Protein AF-A0A0R0AV85-F1 (afdb_monomer_lite)

Organism: NCBI:txid1236960

Radius of gyration: 13.03 Å; chains: 1; bounding box: 26×31×41 Å

Foldseek 3Di:
DPDPDPPPVLVVLLVVLLVVLLVCCVVPNLDPSSVVSLVVSLVVSCVVPVVCSQVSQQVSQVSCCVSVSDVDRDRDDPDDPD

Sequence (82 aa):
MDAPVLPHRSHHSFQLAGERL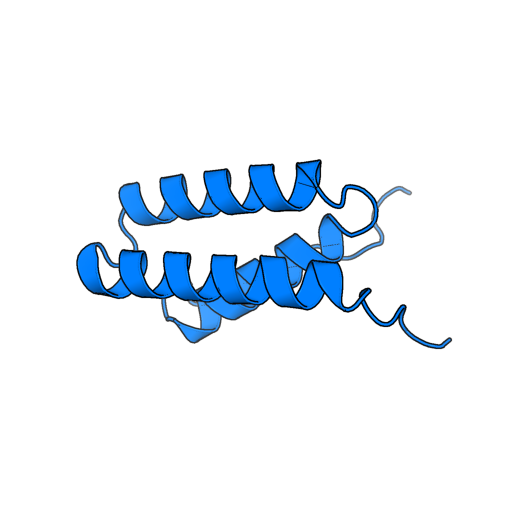RAHYARHQSTAAFWDAYQQIQAELTAEFPELRTELCNRLAVLAQGLGAVEQAQLLDPLEIS

pLDDT: mean 76.81, std 11.48, range [36.56, 88.69]

Structure (mmCIF, N/CA/C/O backbone):
data_AF-A0A0R0AV85-F1
#
_entry.id   AF-A0A0R0AV85-F1
#
loop_
_atom_site.group_PDB
_atom_site.id
_atom_site.type_symbol
_atom_site.label_atom_id
_atom_site.label_alt_id
_atom_site.label_comp_id
_atom_site.label_asym_id
_atom_site.label_entity_id
_atom_site.label_seq_id
_atom_site.pdbx_PDB_ins_code
_atom_site.Cartn_x
_atom_site.Cartn_y
_atom_site.Cartn_z
_atom_site.occupancy
_atom_site.B_iso_or_equiv
_atom_site.auth_seq_id
_atom_site.auth_comp_id
_atom_site.auth_asym_id
_atom_site.auth_atom_id
_atom_site.pdbx_PDB_model_num
ATOM 1 N N . MET A 1 1 ? -1.254 0.632 -29.011 1.00 36.56 1 MET A N 1
ATOM 2 C CA . MET A 1 1 ? -0.376 0.855 -27.848 1.00 36.56 1 MET A CA 1
ATOM 3 C C . MET A 1 1 ? -0.758 -0.192 -26.830 1.00 36.56 1 MET A C 1
ATOM 5 O O . MET A 1 1 ? -1.827 -0.088 -26.248 1.00 36.56 1 MET A O 1
ATOM 9 N N . ASP A 1 2 ? 0.031 -1.257 -26.755 1.00 40.31 2 ASP A N 1
ATOM 10 C CA . ASP A 1 2 ? -0.127 -2.303 -25.745 1.00 40.31 2 ASP A CA 1
ATOM 11 C C . ASP A 1 2 ? 0.417 -1.720 -24.434 1.00 40.31 2 ASP A C 1
ATOM 13 O O . ASP A 1 2 ? 1.563 -1.264 -24.404 1.00 40.31 2 ASP A O 1
ATOM 17 N N . ALA A 1 3 ? -0.424 -1.591 -23.408 1.00 50.75 3 ALA A N 1
ATOM 18 C CA . ALA A 1 3 ? 0.036 -1.140 -22.098 1.00 50.75 3 ALA A CA 1
ATOM 19 C C . ALA A 1 3 ? 1.069 -2.157 -21.587 1.00 50.75 3 ALA A C 1
ATOM 21 O O . ALA A 1 3 ? 0.803 -3.356 -21.694 1.00 50.75 3 ALA A O 1
ATOM 22 N N . PRO A 1 4 ? 2.233 -1.730 -21.067 1.00 52.84 4 PRO A N 1
ATOM 23 C CA . PRO A 1 4 ? 3.268 -2.658 -20.640 1.00 52.84 4 PRO A CA 1
ATOM 24 C C . PRO A 1 4 ? 2.694 -3.618 -19.594 1.00 52.84 4 PRO A C 1
ATOM 26 O O . PRO A 1 4 ? 2.345 -3.233 -18.479 1.00 52.84 4 PRO A O 1
ATOM 29 N N . VAL A 1 5 ? 2.564 -4.892 -19.969 1.00 59.53 5 VAL A N 1
ATOM 30 C CA . VAL A 1 5 ? 2.179 -5.952 -19.039 1.00 59.53 5 VAL A CA 1
ATOM 31 C C . VAL A 1 5 ? 3.288 -6.044 -18.001 1.00 59.53 5 VAL A C 1
ATOM 33 O O . VAL A 1 5 ? 4.413 -6.433 -18.319 1.00 59.53 5 VAL A O 1
ATOM 36 N N . LEU A 1 6 ? 2.976 -5.653 -16.764 1.00 62.22 6 LEU A N 1
ATOM 37 C CA . LEU A 1 6 ? 3.908 -5.747 -15.645 1.00 62.22 6 LEU A CA 1
ATOM 38 C C . LEU A 1 6 ? 4.540 -7.148 -15.608 1.00 62.22 6 LEU A C 1
ATOM 40 O O . LEU A 1 6 ? 3.813 -8.146 -15.678 1.00 62.22 6 LEU A O 1
ATOM 44 N N . PRO A 1 7 ? 5.868 -7.251 -15.450 1.00 67.88 7 PRO A N 1
ATOM 45 C CA . PRO A 1 7 ? 6.521 -8.539 -15.345 1.00 67.88 7 PRO A CA 1
ATOM 46 C C . PRO A 1 7 ? 5.948 -9.330 -14.162 1.00 67.88 7 PRO A C 1
ATOM 48 O O . PRO A 1 7 ? 5.680 -8.781 -13.090 1.00 67.88 7 PRO A O 1
ATOM 51 N N . HIS A 1 8 ? 5.789 -10.647 -14.339 1.00 69.81 8 HIS A N 1
ATOM 52 C CA . HIS A 1 8 ? 5.183 -11.545 -13.343 1.00 69.81 8 HIS A CA 1
ATOM 53 C C . HIS A 1 8 ? 5.800 -11.410 -11.937 1.00 69.81 8 HIS A C 1
ATOM 55 O O . HIS A 1 8 ? 5.104 -11.560 -10.933 1.00 69.81 8 HIS A O 1
ATOM 61 N N . ARG A 1 9 ? 7.094 -11.072 -11.855 1.00 72.62 9 ARG A N 1
ATOM 62 C CA . ARG A 1 9 ? 7.805 -10.837 -10.591 1.00 72.62 9 ARG A CA 1
ATOM 63 C C . ARG A 1 9 ? 7.271 -9.612 -9.837 1.00 72.62 9 ARG A C 1
ATOM 65 O O . ARG A 1 9 ? 7.019 -9.709 -8.641 1.00 72.62 9 ARG A O 1
ATOM 72 N N . SER A 1 10 ? 7.024 -8.503 -10.532 1.00 75.19 10 SER A N 1
ATOM 73 C CA . SER A 1 10 ? 6.458 -7.282 -9.941 1.00 75.19 10 SER A CA 1
ATOM 74 C C . SER A 1 10 ? 5.024 -7.497 -9.474 1.00 75.19 10 SER A C 1
ATOM 76 O O . SER A 1 10 ? 4.618 -6.949 -8.453 1.00 75.19 10 SER A O 1
ATOM 78 N N . HIS A 1 11 ? 4.266 -8.347 -10.175 1.00 76.81 11 HIS A N 1
ATOM 79 C CA . HIS A 1 11 ? 2.914 -8.715 -9.764 1.00 76.81 11 HIS A CA 1
ATOM 80 C C . HIS A 1 11 ? 2.900 -9.448 -8.416 1.00 76.81 11 HIS A C 1
ATOM 82 O O . HIS A 1 11 ? 2.068 -9.153 -7.561 1.00 76.81 11 HIS A O 1
ATOM 88 N N . HIS A 1 12 ? 3.839 -10.373 -8.208 1.00 81.81 12 HIS A N 1
ATOM 89 C CA . HIS A 1 12 ? 3.947 -11.125 -6.960 1.00 81.81 12 HIS A CA 1
ATOM 90 C C . HIS A 1 12 ? 4.423 -10.250 -5.789 1.00 81.81 12 HIS A C 1
ATOM 92 O O . HIS A 1 12 ? 3.794 -10.266 -4.731 1.00 81.81 12 HIS A O 1
ATOM 98 N N . SER A 1 13 ? 5.468 -9.428 -5.981 1.00 82.44 13 SER A N 1
ATOM 99 C CA . SER A 1 13 ? 5.910 -8.458 -4.960 1.00 82.44 13 SER A CA 1
ATOM 100 C C . SER A 1 13 ? 4.779 -7.492 -4.587 1.00 82.44 13 SER A C 1
ATOM 102 O O . SER A 1 13 ? 4.565 -7.207 -3.410 1.00 82.44 13 SER A O 1
ATOM 104 N N . PHE A 1 14 ? 3.995 -7.046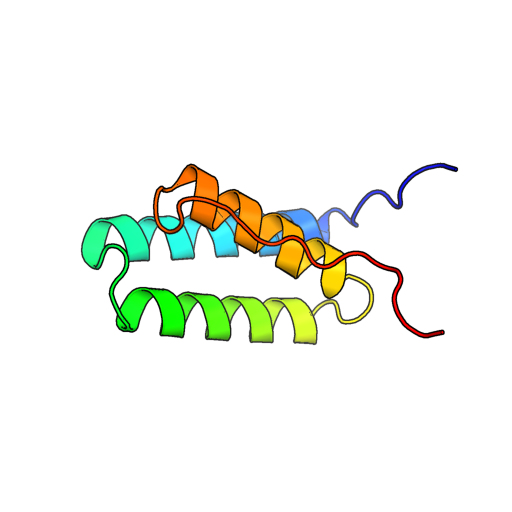 -5.575 1.00 80.75 14 PHE A N 1
ATOM 105 C CA . PHE A 1 14 ? 2.835 -6.189 -5.350 1.00 80.75 14 PHE A CA 1
ATOM 106 C C . PHE A 1 14 ? 1.711 -6.890 -4.569 1.00 80.75 14 PHE A C 1
ATOM 108 O O . PHE A 1 14 ? 1.123 -6.285 -3.675 1.00 80.75 14 PHE A O 1
ATOM 115 N N . GLN A 1 15 ? 1.405 -8.156 -4.870 1.00 83.19 15 GLN A N 1
ATOM 116 C CA . GLN A 1 15 ? 0.389 -8.900 -4.117 1.00 83.19 15 GLN A CA 1
ATOM 117 C C . GLN A 1 15 ? 0.782 -9.070 -2.646 1.00 83.19 15 GLN A C 1
ATOM 119 O O . GLN A 1 15 ? -0.020 -8.744 -1.772 1.00 83.19 15 GLN A O 1
ATOM 124 N N . LEU A 1 16 ? 2.032 -9.453 -2.372 1.00 85.69 16 LEU A N 1
ATOM 125 C CA . LEU A 1 16 ? 2.552 -9.566 -1.004 1.00 85.69 16 LEU A CA 1
ATOM 126 C C . LEU A 1 16 ? 2.504 -8.229 -0.250 1.00 85.69 16 LEU A C 1
ATOM 128 O O . LEU A 1 16 ? 2.130 -8.179 0.924 1.00 85.69 16 LEU A O 1
ATOM 132 N N . ALA A 1 17 ? 2.858 -7.137 -0.928 1.00 84.12 17 ALA A N 1
ATOM 133 C CA . ALA A 1 17 ? 2.744 -5.779 -0.409 1.00 84.12 17 ALA A CA 1
ATOM 134 C C . ALA A 1 17 ? 1.289 -5.411 -0.064 1.00 84.12 17 ALA A C 1
ATOM 136 O O . ALA A 1 17 ? 1.016 -4.913 1.030 1.00 84.12 17 ALA A O 1
ATOM 137 N N . GLY A 1 18 ? 0.343 -5.704 -0.959 1.00 82.56 18 GLY A N 1
ATOM 138 C CA . GLY A 1 18 ? -1.083 -5.466 -0.740 1.00 82.56 18 GLY A CA 1
ATOM 139 C C . GLY A 1 18 ? -1.659 -6.275 0.425 1.00 82.56 18 GLY A C 1
ATOM 140 O O . GLY A 1 18 ? -2.430 -5.740 1.223 1.00 82.56 18 GLY A O 1
ATOM 141 N N . GLU A 1 19 ? -1.262 -7.540 0.574 1.00 85.88 19 GLU A N 1
ATOM 142 C CA . GLU A 1 19 ? -1.669 -8.386 1.704 1.00 85.88 19 GLU A CA 1
ATOM 143 C C . GLU A 1 19 ? -1.139 -7.856 3.039 1.00 85.88 19 GLU A C 1
ATOM 145 O O . GLU A 1 19 ? -1.901 -7.744 4.006 1.00 85.88 19 GLU A O 1
ATOM 150 N N . ARG A 1 20 ? 0.138 -7.453 3.086 1.00 84.62 20 ARG A N 1
ATOM 151 C CA . ARG A 1 20 ? 0.732 -6.799 4.263 1.00 84.62 20 ARG A CA 1
ATOM 152 C C . ARG A 1 20 ? -0.020 -5.523 4.623 1.00 84.62 20 ARG A C 1
ATOM 154 O O . ARG A 1 20 ? -0.412 -5.348 5.776 1.00 84.62 20 ARG A O 1
ATOM 161 N N . LEU A 1 21 ? -0.280 -4.667 3.638 1.00 82.81 21 LEU A N 1
ATOM 162 C CA . LEU A 1 21 ? -0.996 -3.412 3.843 1.00 82.81 21 LEU A CA 1
ATOM 163 C C . LEU A 1 21 ? -2.416 -3.655 4.381 1.00 82.81 21 LEU A C 1
ATOM 165 O O . LEU A 1 21 ? -2.853 -2.987 5.317 1.00 82.81 21 LEU A O 1
ATOM 169 N N . ARG A 1 22 ? -3.121 -4.659 3.849 1.00 83.00 22 ARG A N 1
ATOM 170 C CA . ARG A 1 22 ? -4.466 -5.045 4.295 1.00 83.00 22 ARG A CA 1
ATOM 171 C C . ARG A 1 22 ? -4.476 -5.576 5.729 1.00 83.00 22 ARG A C 1
ATOM 173 O O . ARG A 1 22 ? -5.377 -5.232 6.493 1.00 83.00 22 ARG A O 1
ATOM 180 N N . ALA A 1 23 ? -3.467 -6.356 6.116 1.00 84.69 23 ALA A N 1
ATOM 181 C CA . ALA A 1 23 ? -3.300 -6.817 7.494 1.00 84.69 23 ALA A CA 1
ATOM 182 C C . ALA A 1 23 ? -3.025 -5.652 8.463 1.00 84.69 23 ALA A C 1
ATOM 184 O O . ALA A 1 23 ? -3.595 -5.609 9.555 1.00 84.69 23 ALA A O 1
ATOM 185 N N . HIS A 1 24 ? -2.212 -4.672 8.050 1.00 81.50 24 HIS A N 1
ATOM 186 C CA . HIS A 1 24 ? -1.985 -3.447 8.822 1.00 81.50 24 HIS A CA 1
ATOM 187 C C . HIS A 1 24 ? -3.256 -2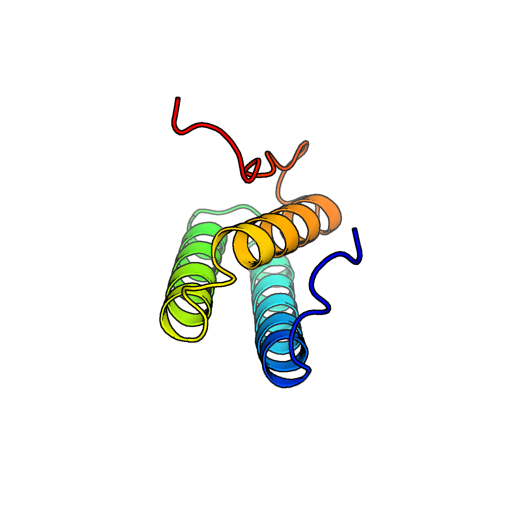.600 8.936 1.00 81.50 24 HIS A C 1
ATOM 189 O O . HIS A 1 24 ? -3.579 -2.147 10.032 1.00 81.50 24 HIS A O 1
ATOM 195 N N . TYR A 1 25 ? -4.020 -2.445 7.853 1.00 80.38 25 TYR A N 1
ATOM 196 C CA . TYR A 1 25 ? -5.283 -1.705 7.865 1.00 80.38 25 TYR A CA 1
ATOM 197 C C . TYR A 1 25 ? -6.327 -2.346 8.784 1.00 80.38 25 TYR A C 1
ATOM 199 O O . TYR A 1 25 ? -6.984 -1.651 9.552 1.00 80.38 25 TYR A O 1
ATOM 207 N N . ALA A 1 26 ? -6.441 -3.676 8.788 1.00 80.69 26 ALA A N 1
ATOM 208 C CA . ALA A 1 26 ? -7.349 -4.379 9.694 1.00 80.69 26 ALA A CA 1
ATOM 209 C C . ALA A 1 26 ? -7.019 -4.139 11.180 1.00 80.69 26 ALA A C 1
ATOM 211 O O . ALA A 1 26 ? -7.903 -4.211 12.031 1.00 80.69 26 ALA A O 1
ATOM 212 N N . ARG A 1 27 ? -5.749 -3.852 11.494 1.00 80.81 27 ARG A N 1
ATOM 213 C CA . ARG A 1 27 ? -5.257 -3.688 12.866 1.00 80.81 27 ARG A CA 1
ATOM 214 C C . ARG A 1 27 ? -5.158 -2.231 13.319 1.00 80.81 27 ARG A C 1
ATOM 216 O O . ARG A 1 27 ? -5.364 -1.952 14.495 1.00 80.81 27 ARG A O 1
ATOM 223 N N . HIS A 1 28 ? -4.830 -1.323 12.404 1.00 75.00 28 HIS A N 1
ATOM 224 C CA . HIS A 1 28 ? -4.510 0.077 12.691 1.00 75.00 28 HIS A CA 1
ATOM 225 C C . HIS A 1 28 ? -5.401 1.078 11.941 1.00 75.00 28 HIS A C 1
ATOM 227 O O . HIS A 1 28 ? -5.329 2.271 12.233 1.00 75.00 28 HIS A O 1
ATOM 233 N N . GLN A 1 29 ? -6.248 0.626 11.010 1.00 77.25 29 GLN A N 1
ATOM 234 C CA . GLN A 1 29 ? -7.100 1.465 10.153 1.00 77.25 29 GLN A CA 1
ATOM 235 C C . GLN A 1 29 ? -6.287 2.564 9.442 1.00 77.25 29 GLN A C 1
ATOM 237 O O . GLN A 1 29 ? -5.112 2.361 9.156 1.00 77.25 29 GLN A O 1
ATOM 242 N N . SER A 1 30 ? -6.876 3.730 9.157 1.00 72.38 30 SER A N 1
ATOM 243 C CA . SER A 1 30 ? -6.204 4.867 8.497 1.00 72.38 30 SER A CA 1
ATOM 244 C C . SER A 1 30 ? -5.375 5.743 9.453 1.00 72.38 30 SER A C 1
ATOM 246 O O . SER A 1 30 ? -5.365 6.969 9.354 1.00 72.38 30 SER A O 1
ATOM 248 N N . THR A 1 31 ? -4.696 5.135 10.427 1.00 79.44 31 THR A N 1
ATOM 249 C CA . THR A 1 31 ? -3.820 5.872 11.355 1.00 79.44 31 THR A CA 1
ATOM 250 C C . THR A 1 31 ? -2.418 6.075 10.775 1.00 79.44 31 THR A C 1
ATOM 252 O O . THR A 1 31 ? -2.041 5.458 9.781 1.00 79.44 31 THR A O 1
ATOM 255 N N . ALA A 1 32 ? -1.606 6.925 11.414 1.00 79.88 32 ALA A N 1
ATOM 256 C CA . ALA A 1 32 ? -0.227 7.195 10.992 1.00 79.88 32 ALA A CA 1
ATOM 257 C C . ALA A 1 32 ? 0.617 5.918 10.793 1.00 79.88 32 ALA A C 1
ATOM 259 O O . ALA A 1 32 ? 1.426 5.861 9.876 1.00 79.88 32 ALA A O 1
ATOM 260 N N . ALA A 1 33 ? 0.375 4.866 11.585 1.00 80.88 33 ALA A N 1
ATOM 261 C CA . ALA A 1 33 ? 1.069 3.583 11.457 1.00 80.88 33 ALA A CA 1
ATOM 262 C C . ALA A 1 33 ? 0.759 2.842 10.141 1.00 80.88 33 ALA A C 1
ATOM 264 O O . ALA A 1 33 ? 1.596 2.098 9.637 1.00 80.88 33 ALA A O 1
ATOM 265 N N . PHE A 1 34 ? -0.435 3.032 9.575 1.00 82.94 34 PHE A N 1
ATOM 266 C CA . PHE A 1 34 ? -0.772 2.496 8.256 1.00 82.94 34 PHE A CA 1
ATOM 267 C C . PHE A 1 34 ? -0.035 3.250 7.150 1.00 82.94 34 PHE A C 1
ATOM 269 O O . PHE A 1 34 ? 0.498 2.627 6.236 1.00 82.94 34 PHE A O 1
ATOM 276 N N . TRP A 1 35 ? 0.030 4.577 7.259 1.00 83.69 35 TRP A N 1
ATOM 277 C CA . TRP A 1 35 ? 0.736 5.414 6.293 1.00 83.69 35 TRP A CA 1
ATOM 278 C C . TRP A 1 35 ? 2.247 5.171 6.304 1.00 83.69 35 TRP A C 1
ATOM 280 O O . TRP A 1 35 ? 2.848 5.115 5.236 1.00 83.69 35 TRP A O 1
ATOM 290 N N . ASP A 1 36 ? 2.833 4.926 7.475 1.00 87.94 36 ASP A N 1
ATOM 291 C CA . ASP A 1 36 ? 4.240 4.535 7.618 1.00 87.94 36 ASP A CA 1
ATOM 292 C C . ASP A 1 36 ? 4.532 3.213 6.883 1.00 87.94 36 ASP A C 1
ATOM 294 O O . ASP A 1 36 ? 5.392 3.156 6.000 1.00 87.94 36 ASP A O 1
ATOM 298 N N . ALA A 1 37 ? 3.712 2.183 7.127 1.00 86.56 37 ALA A N 1
ATOM 299 C CA . ALA A 1 37 ? 3.815 0.905 6.423 1.00 86.56 37 ALA A CA 1
ATOM 300 C C . ALA A 1 37 ? 3.597 1.055 4.904 1.00 86.56 37 ALA A C 1
ATOM 302 O O . ALA A 1 37 ? 4.294 0.421 4.112 1.00 86.56 37 ALA A O 1
ATOM 303 N N . TYR A 1 38 ? 2.659 1.908 4.484 1.00 85.06 38 TYR A N 1
ATOM 304 C CA . T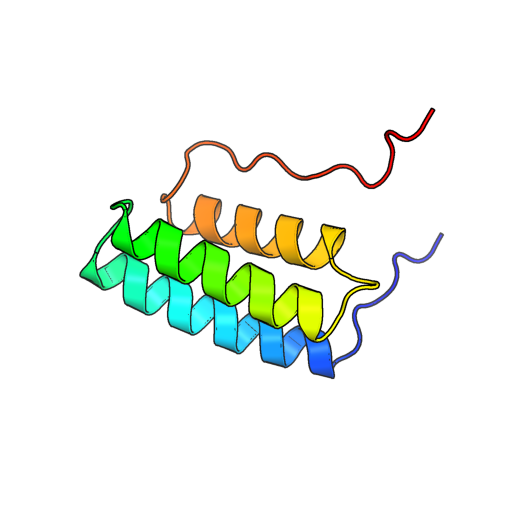YR A 1 38 ? 2.406 2.208 3.075 1.00 85.06 38 TYR A CA 1
ATOM 305 C C . TYR A 1 38 ? 3.629 2.834 2.398 1.00 85.06 38 TYR A C 1
ATOM 307 O O . TYR A 1 38 ? 4.033 2.385 1.325 1.00 85.06 38 TYR A O 1
ATOM 315 N N . GLN A 1 39 ? 4.238 3.847 3.021 1.00 85.31 39 GLN A N 1
ATOM 316 C CA . GLN A 1 39 ? 5.428 4.516 2.493 1.00 85.31 39 GLN A CA 1
ATOM 317 C C . GLN A 1 39 ? 6.630 3.574 2.437 1.00 85.31 39 GLN A C 1
ATOM 319 O O . GLN A 1 39 ? 7.372 3.593 1.456 1.00 85.31 39 GLN A O 1
ATOM 324 N N . GLN A 1 40 ? 6.798 2.714 3.443 1.00 88.69 40 GLN A N 1
ATOM 325 C CA . GLN A 1 40 ? 7.867 1.722 3.460 1.00 88.69 40 GLN A CA 1
ATOM 326 C C . GLN A 1 40 ? 7.712 0.711 2.314 1.00 88.69 40 GLN A C 1
ATOM 328 O O . GLN A 1 40 ? 8.646 0.511 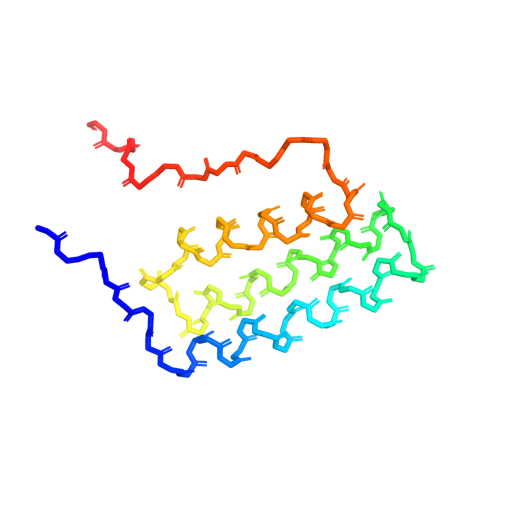1.539 1.00 88.69 40 GLN A O 1
ATOM 333 N N . ILE A 1 41 ? 6.508 0.162 2.132 1.00 86.94 41 ILE A N 1
ATOM 334 C CA . ILE A 1 41 ? 6.182 -0.754 1.030 1.00 86.94 41 ILE A CA 1
ATOM 335 C C . ILE A 1 41 ? 6.381 -0.079 -0.333 1.00 86.94 41 ILE A C 1
ATOM 337 O O . ILE A 1 41 ? 6.923 -0.682 -1.262 1.00 86.94 41 ILE A O 1
ATOM 341 N N . GLN A 1 42 ? 5.953 1.178 -0.465 1.00 84.88 42 GLN A N 1
ATOM 342 C CA . GLN A 1 42 ? 6.162 1.963 -1.676 1.00 84.88 42 GLN A CA 1
ATOM 343 C C . GLN A 1 42 ? 7.661 2.137 -1.950 1.00 84.88 42 GLN A C 1
ATOM 345 O O . GLN A 1 42 ? 8.095 1.915 -3.077 1.00 84.88 42 GLN A O 1
ATOM 350 N N . ALA A 1 43 ? 8.473 2.466 -0.945 1.00 87.44 43 ALA A N 1
ATOM 351 C CA . ALA A 1 43 ? 9.920 2.601 -1.101 1.00 87.44 43 ALA A CA 1
ATOM 352 C C . ALA A 1 43 ? 10.586 1.276 -1.517 1.00 87.44 43 ALA A C 1
ATOM 354 O O . ALA A 1 43 ? 11.403 1.271 -2.433 1.00 87.44 43 ALA A O 1
ATOM 355 N N . GLU A 1 44 ? 10.196 0.148 -0.916 1.00 88.12 44 GLU A N 1
ATOM 356 C CA . GLU A 1 44 ? 10.703 -1.183 -1.279 1.00 88.12 44 GLU A CA 1
ATOM 357 C C . GLU A 1 44 ? 10.372 -1.544 -2.736 1.00 88.12 44 GLU A C 1
ATOM 359 O O . GLU A 1 44 ? 11.255 -1.926 -3.504 1.00 88.12 44 GLU A O 1
ATOM 364 N N . LEU A 1 45 ? 9.113 -1.368 -3.147 1.00 84.62 45 LEU A N 1
ATOM 365 C CA . LEU A 1 45 ? 8.661 -1.676 -4.507 1.00 84.62 45 LEU A CA 1
ATOM 366 C C . LEU A 1 45 ? 9.303 -0.767 -5.558 1.00 84.62 45 LEU A C 1
ATOM 368 O O . LEU A 1 45 ? 9.629 -1.218 -6.653 1.00 84.62 45 LEU A O 1
ATOM 372 N N . THR A 1 46 ? 9.490 0.509 -5.234 1.00 84.50 46 THR A N 1
ATOM 373 C CA . THR A 1 46 ? 10.088 1.488 -6.150 1.00 84.50 46 THR A CA 1
ATOM 374 C C . THR A 1 46 ? 11.609 1.379 -6.224 1.00 84.50 46 THR A C 1
ATOM 376 O O . THR A 1 46 ? 12.185 1.724 -7.253 1.00 84.50 46 THR A O 1
ATOM 379 N N . ALA A 1 47 ? 12.252 0.836 -5.188 1.00 86.19 47 ALA A N 1
ATOM 380 C CA . ALA A 1 47 ? 13.648 0.422 -5.237 1.00 86.19 47 ALA A CA 1
ATOM 381 C C . ALA A 1 47 ? 13.837 -0.886 -6.027 1.00 86.19 47 ALA A C 1
ATOM 383 O O . ALA A 1 47 ? 14.815 -1.005 -6.763 1.00 86.19 47 ALA A O 1
ATOM 384 N N . GLU A 1 48 ? 12.913 -1.851 -5.909 1.00 85.62 48 GLU A N 1
ATOM 385 C CA . GLU A 1 48 ? 12.977 -3.115 -6.664 1.00 85.62 48 GLU A CA 1
ATOM 386 C C . GLU A 1 48 ? 12.628 -2.917 -8.153 1.00 85.62 48 GLU A C 1
ATOM 388 O O . GLU A 1 48 ? 13.246 -3.540 -9.017 1.00 85.62 48 GLU A O 1
ATOM 393 N N . PHE A 1 49 ? 11.683 -2.023 -8.466 1.00 84.12 49 PHE A N 1
ATOM 394 C CA . PHE A 1 49 ? 11.221 -1.747 -9.831 1.00 84.12 49 PHE A CA 1
ATOM 395 C C . PHE A 1 49 ? 11.092 -0.236 -10.101 1.00 84.12 49 PHE A C 1
ATOM 397 O O . PHE A 1 49 ? 9.979 0.300 -10.190 1.00 84.12 49 PHE A O 1
ATOM 404 N N . PRO A 1 50 ? 12.215 0.482 -10.272 1.00 81.44 50 PRO A N 1
ATOM 405 C CA . PRO A 1 50 ? 12.197 1.928 -10.493 1.00 81.44 50 PRO A CA 1
ATOM 406 C C . PRO A 1 50 ? 11.503 2.326 -11.804 1.00 81.44 50 PRO A C 1
ATOM 408 O O . PRO A 1 50 ? 10.880 3.383 -11.873 1.00 81.44 50 PRO A O 1
ATOM 411 N N . GLU A 1 51 ? 11.547 1.468 -12.826 1.00 83.94 51 GLU A N 1
ATOM 412 C CA . GLU A 1 51 ? 10.871 1.682 -14.114 1.00 83.94 51 GLU A CA 1
ATOM 413 C C . GLU A 1 51 ? 9.335 1.613 -14.011 1.00 83.94 51 GLU A C 1
ATOM 415 O O . GLU A 1 51 ? 8.628 2.194 -14.828 1.00 83.94 51 GLU A O 1
ATOM 420 N N . LEU A 1 52 ? 8.815 0.961 -12.964 1.00 81.62 52 LEU A N 1
ATOM 421 C CA . LEU A 1 52 ? 7.382 0.765 -12.719 1.00 81.62 52 LEU A CA 1
ATOM 422 C C . LEU A 1 52 ? 6.871 1.638 -11.572 1.00 81.62 52 LEU A C 1
ATOM 424 O O . LEU A 1 52 ? 5.764 1.423 -11.082 1.00 81.62 52 LEU A O 1
ATOM 428 N N . ARG A 1 53 ? 7.661 2.627 -11.133 1.00 82.06 53 ARG A N 1
ATOM 429 C CA . ARG A 1 53 ? 7.369 3.461 -9.960 1.00 82.06 53 ARG A CA 1
ATOM 430 C C . ARG A 1 53 ? 5.953 4.034 -9.987 1.00 82.06 53 ARG A C 1
ATOM 432 O O . ARG A 1 53 ? 5.202 3.865 -9.032 1.00 82.06 53 ARG A O 1
ATOM 439 N N . THR A 1 54 ? 5.591 4.688 -11.088 1.00 82.81 54 THR A N 1
ATOM 440 C CA . THR A 1 54 ? 4.280 5.326 -11.273 1.00 82.81 54 THR A CA 1
ATOM 441 C C . THR A 1 54 ? 3.152 4.297 -11.235 1.00 82.81 54 THR A C 1
ATOM 443 O O . THR A 1 54 ? 2.179 4.469 -10.506 1.00 82.81 54 THR A O 1
ATOM 446 N N . GLU A 1 55 ? 3.316 3.178 -11.940 1.00 82.81 55 GLU A N 1
ATOM 447 C CA . GLU A 1 55 ? 2.317 2.108 -12.005 1.00 82.81 55 GLU A CA 1
ATOM 448 C C . GLU A 1 55 ? 2.100 1.431 -10.637 1.00 82.81 55 GLU A C 1
ATOM 450 O O . GLU A 1 55 ? 0.968 1.160 -10.232 1.00 82.81 55 GLU A O 1
ATOM 455 N N . LEU A 1 56 ? 3.186 1.199 -9.891 1.00 81.81 56 LEU A N 1
ATOM 456 C CA . LEU A 1 56 ? 3.168 0.615 -8.548 1.00 81.81 56 LEU A CA 1
ATOM 457 C C . LEU A 1 56 ? 2.507 1.551 -7.533 1.00 81.81 56 LEU A C 1
ATOM 459 O O . LEU A 1 56 ? 1.680 1.097 -6.741 1.00 81.81 56 LEU A O 1
ATOM 463 N N . CYS A 1 57 ? 2.808 2.852 -7.593 1.00 82.06 57 CYS A N 1
ATOM 464 C CA . CYS A 1 57 ? 2.128 3.868 -6.792 1.00 82.06 57 CYS A CA 1
ATOM 465 C C . CYS A 1 57 ? 0.626 3.907 -7.089 1.00 82.06 57 CYS A C 1
ATOM 467 O O . CYS A 1 57 ? -0.174 3.902 -6.157 1.00 82.06 57 CYS A O 1
ATOM 469 N N . ASN A 1 58 ? 0.244 3.889 -8.367 1.00 83.69 58 ASN A N 1
ATOM 470 C CA . ASN A 1 58 ? -1.157 3.927 -8.782 1.00 83.69 58 ASN A CA 1
ATOM 471 C C . ASN A 1 58 ? -1.918 2.708 -8.276 1.00 83.69 58 ASN A C 1
ATOM 473 O O . ASN A 1 58 ? -2.993 2.839 -7.693 1.00 83.69 58 ASN A O 1
ATOM 477 N N . ARG A 1 59 ? -1.342 1.513 -8.421 1.00 83.12 59 ARG A N 1
ATOM 478 C CA . ARG A 1 59 ? -1.967 0.296 -7.901 1.00 83.12 59 ARG A CA 1
ATOM 479 C C . ARG A 1 59 ? -2.070 0.296 -6.375 1.00 83.12 59 ARG A C 1
ATOM 481 O O . ARG A 1 59 ? -3.101 -0.124 -5.856 1.00 83.12 59 ARG A O 1
ATOM 488 N N . LEU A 1 60 ? -1.044 0.761 -5.657 1.00 82.81 60 LEU A N 1
ATOM 489 C CA . LEU A 1 60 ? -1.099 0.898 -4.197 1.00 82.81 60 LEU A CA 1
ATOM 490 C C . LEU A 1 60 ? -2.200 1.881 -3.773 1.00 82.81 60 LEU A C 1
ATOM 492 O O . LEU A 1 60 ? -2.946 1.591 -2.839 1.00 82.81 60 LEU A O 1
ATOM 496 N N . ALA A 1 61 ? -2.354 2.993 -4.494 1.00 83.88 61 ALA A N 1
ATOM 497 C CA . ALA A 1 61 ? -3.380 3.990 -4.222 1.00 83.88 61 ALA A CA 1
ATOM 498 C C . ALA A 1 61 ? -4.793 3.417 -4.437 1.00 83.88 61 ALA A C 1
ATOM 500 O O . ALA A 1 61 ? -5.646 3.547 -3.560 1.00 83.88 61 ALA A O 1
ATOM 501 N N . VAL A 1 62 ? -5.025 2.689 -5.538 1.00 84.38 62 VAL A N 1
ATOM 502 C CA . VAL A 1 62 ? -6.286 1.955 -5.776 1.00 84.38 62 VAL A CA 1
ATOM 503 C C . VAL A 1 62 ? -6.562 0.947 -4.658 1.00 84.38 62 VAL A C 1
ATOM 505 O O . VAL A 1 62 ? -7.702 0.800 -4.218 1.00 84.38 62 VAL A O 1
ATOM 508 N N . LEU A 1 63 ? -5.527 0.264 -4.163 1.00 83.06 63 LEU A N 1
ATOM 509 C CA . LEU A 1 63 ? -5.657 -0.699 -3.072 1.00 83.06 63 LEU A CA 1
ATOM 510 C C . LEU A 1 63 ? -6.057 0.001 -1.764 1.00 83.06 63 LEU A C 1
ATOM 512 O O . LEU A 1 63 ? -6.985 -0.447 -1.098 1.00 83.06 63 LEU A O 1
ATOM 516 N N . ALA A 1 64 ? -5.438 1.137 -1.437 1.00 81.06 64 ALA A N 1
ATOM 517 C CA . ALA A 1 64 ? -5.816 1.962 -0.289 1.00 81.06 64 ALA A CA 1
ATOM 518 C C . ALA A 1 64 ? -7.260 2.491 -0.398 1.00 81.06 64 ALA A 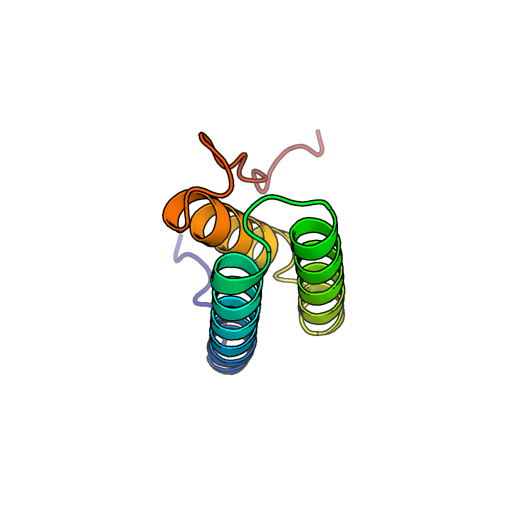C 1
ATOM 520 O O . ALA A 1 64 ? -8.000 2.465 0.587 1.00 81.06 64 ALA A O 1
ATOM 521 N N . GLN A 1 65 ? -7.696 2.901 -1.593 1.00 84.38 65 GLN A N 1
ATOM 522 C CA . GLN A 1 65 ? -9.081 3.309 -1.837 1.00 84.38 65 GLN A CA 1
ATOM 523 C C . GLN A 1 65 ? -10.062 2.146 -1.649 1.00 84.38 65 GLN A C 1
ATOM 525 O O . GLN A 1 65 ? -11.062 2.291 -0.952 1.00 84.38 65 GLN A O 1
ATOM 530 N N . GLY A 1 66 ? -9.765 0.969 -2.210 1.00 80.44 66 GLY A N 1
ATOM 531 C CA . GLY A 1 66 ? -10.606 -0.224 -2.063 1.00 80.44 66 GLY A CA 1
ATOM 532 C C . GLY A 1 66 ? -10.699 -0.740 -0.622 1.00 80.44 66 GLY A C 1
ATOM 533 O O . GLY A 1 66 ? -11.675 -1.395 -0.262 1.00 80.44 66 GLY A O 1
ATOM 534 N N . LEU A 1 67 ? -9.707 -0.426 0.215 1.00 79.12 67 LEU A N 1
ATOM 535 C CA . LEU A 1 67 ? -9.742 -0.690 1.654 1.00 79.12 67 LEU A CA 1
ATOM 536 C C . LEU A 1 67 ? -10.569 0.338 2.441 1.00 79.12 67 LEU A C 1
ATOM 538 O O . LEU A 1 67 ? -10.862 0.090 3.605 1.00 79.12 67 LEU A O 1
ATOM 542 N N . GLY A 1 68 ? -10.949 1.469 1.838 1.00 78.94 68 GLY A N 1
ATOM 543 C CA . GLY A 1 68 ? -11.573 2.593 2.542 1.00 78.94 68 GLY A CA 1
ATOM 544 C C . GLY A 1 68 ? -10.575 3.413 3.365 1.00 78.94 68 GLY A C 1
ATOM 545 O O . GLY A 1 68 ? -10.970 4.157 4.261 1.00 78.94 68 GLY A O 1
ATOM 546 N N . ALA A 1 69 ? -9.271 3.270 3.103 1.00 76.50 69 ALA A N 1
ATOM 547 C CA . ALA A 1 69 ? -8.245 4.090 3.744 1.00 76.50 69 ALA A CA 1
ATOM 548 C C . ALA A 1 69 ? -8.275 5.542 3.234 1.00 76.50 69 ALA A C 1
ATOM 550 O O . ALA A 1 69 ? -7.934 6.462 3.979 1.00 76.50 69 ALA A O 1
ATOM 551 N N . VAL A 1 70 ? -8.721 5.741 1.988 1.00 72.75 70 VAL A N 1
ATOM 552 C CA . VAL A 1 70 ? -8.915 7.044 1.336 1.00 72.75 70 VAL A CA 1
ATOM 553 C C . VAL A 1 70 ? -10.218 7.062 0.541 1.00 72.75 70 VAL A C 1
ATOM 555 O O . VAL A 1 70 ? -10.584 6.057 -0.064 1.00 72.75 70 VAL A O 1
ATOM 558 N N . GLU A 1 71 ? -10.903 8.208 0.508 1.00 69.31 71 GLU A N 1
ATOM 559 C CA . GLU A 1 71 ? -12.143 8.377 -0.269 1.00 69.31 71 GLU A CA 1
ATOM 560 C C . GLU A 1 71 ? -11.870 8.394 -1.783 1.00 69.31 71 GLU A C 1
ATOM 562 O O . GLU A 1 71 ? -12.576 7.752 -2.565 1.00 69.31 71 GLU A O 1
ATOM 567 N N . GLN A 1 72 ? -10.797 9.069 -2.209 1.00 70.81 72 GLN A N 1
ATOM 568 C CA . GLN A 1 72 ? -10.347 9.096 -3.600 1.00 70.81 72 GLN A CA 1
ATOM 569 C C . GLN A 1 72 ? -8.828 8.944 -3.676 1.00 70.81 72 GLN A C 1
ATOM 571 O O . GLN A 1 72 ? -8.082 9.764 -3.142 1.00 70.81 72 GLN A O 1
ATOM 576 N N . ALA A 1 73 ? -8.368 7.894 -4.355 1.00 72.94 73 ALA A N 1
ATOM 577 C CA . ALA A 1 73 ? -6.962 7.738 -4.692 1.00 72.94 73 ALA A CA 1
ATOM 578 C C . ALA A 1 73 ? -6.590 8.708 -5.819 1.00 72.94 73 ALA A C 1
ATOM 580 O O . ALA A 1 73 ? -7.136 8.613 -6.918 1.00 72.94 73 ALA A O 1
ATOM 581 N N . GLN A 1 74 ? -5.650 9.619 -5.559 1.00 67.19 74 GLN A N 1
ATOM 582 C CA . GLN A 1 74 ? -4.999 10.358 -6.638 1.00 67.19 74 GLN A CA 1
ATOM 583 C C . GLN A 1 74 ? -3.999 9.431 -7.319 1.00 67.19 74 GLN A C 1
ATOM 585 O O . GLN A 1 74 ? -3.015 9.002 -6.714 1.00 67.19 74 GLN A O 1
ATOM 590 N N . LEU A 1 75 ? -4.295 9.097 -8.570 1.00 74.75 75 LEU A N 1
ATOM 591 C CA . LEU A 1 75 ? -3.368 8.384 -9.430 1.00 74.75 75 LEU A CA 1
ATOM 592 C C . LEU A 1 75 ? -2.363 9.397 -9.975 1.00 74.75 75 LEU A C 1
ATOM 594 O O . LEU A 1 75 ? -2.725 10.507 -10.353 1.00 74.75 75 LEU A O 1
ATOM 598 N N . LEU A 1 76 ? -1.096 9.011 -9.980 1.00 73.00 76 LEU A N 1
ATOM 599 C CA . LEU A 1 76 ? -0.036 9.742 -10.644 1.00 73.00 76 LEU A CA 1
ATOM 600 C C . LEU A 1 76 ? -0.174 9.486 -12.145 1.00 73.00 76 LEU A C 1
ATOM 602 O O . LEU A 1 76 ? 0.022 8.357 -12.606 1.00 73.00 76 LEU A O 1
ATOM 606 N N . ASP A 1 77 ? -0.516 10.516 -12.907 1.00 63.22 77 ASP A N 1
ATOM 607 C CA . ASP A 1 77 ? -0.466 10.436 -14.361 1.00 63.22 77 ASP A CA 1
ATOM 608 C C . ASP A 1 77 ? 0.989 10.264 -14.831 1.00 63.22 77 ASP A C 1
ATOM 610 O O . ASP A 1 77 ? 1.907 10.881 -14.279 1.00 63.22 77 ASP A O 1
ATOM 614 N N . PRO A 1 78 ? 1.247 9.440 -15.863 1.00 58.69 78 PRO A N 1
ATOM 615 C CA . PRO A 1 78 ? 2.589 9.261 -16.413 1.00 58.69 78 PRO A CA 1
ATOM 616 C C . PRO A 1 78 ? 3.125 10.497 -17.157 1.00 58.69 78 PRO A C 1
ATOM 618 O O . PRO A 1 78 ? 4.208 10.422 -17.734 1.00 58.69 78 PRO A O 1
ATOM 621 N N . LEU A 1 79 ? 2.406 11.623 -17.177 1.00 61.81 79 LEU A N 1
ATOM 622 C CA . LEU A 1 79 ? 2.723 12.739 -18.054 1.00 61.81 79 LEU A CA 1
ATOM 623 C C . LEU A 1 79 ? 2.453 14.098 -17.403 1.00 61.81 79 LEU A C 1
ATOM 625 O O . LEU A 1 79 ? 1.426 14.689 -17.684 1.00 61.81 79 LEU A O 1
ATOM 629 N N . GLU A 1 80 ? 3.406 14.613 -16.624 1.00 53.19 80 GLU A N 1
ATOM 630 C CA . GLU A 1 80 ? 3.666 16.061 -16.535 1.00 53.19 80 GLU A CA 1
ATOM 631 C C . GLU A 1 80 ? 5.164 16.310 -16.295 1.00 53.19 80 GLU A C 1
ATOM 633 O O . GLU A 1 80 ? 5.607 16.688 -15.213 1.00 53.19 80 GLU A O 1
ATOM 638 N N . ILE A 1 81 ? 5.974 16.084 -17.331 1.00 49.22 81 ILE A N 1
ATOM 639 C CA . ILE A 1 81 ? 7.163 16.916 -17.542 1.00 49.22 81 ILE A CA 1
ATOM 640 C C . ILE A 1 81 ? 6.955 17.575 -18.901 1.00 49.22 81 ILE A C 1
ATOM 642 O O . ILE A 1 81 ? 7.119 16.935 -19.940 1.00 49.22 81 ILE A O 1
ATOM 646 N N . SER A 1 82 ? 6.474 18.819 -18.846 1.00 44.91 82 SER A N 1
ATOM 647 C CA . SER A 1 82 ? 6.425 19.738 -19.982 1.00 44.91 82 SER A CA 1
ATOM 648 C C . SER A 1 82 ? 7.804 20.306 -20.296 1.00 44.91 82 SER A C 1
ATOM 650 O O . SER A 1 82 ? 8.665 20.336 -19.388 1.00 44.91 82 SER A O 1
#

Secondary structure (DSSP, 8-state):
-------HHHHHHHHHHHHHHHHHHHHHTTSHHHHHHHHHHHHHHHHH-GGGHHHHHHHHHHHHHHTTS-SS-----S----